Protein AF-A0A5B7JUT3-F1 (afdb_monomer)

Radius of gyration: 15.67 Å; Cα contacts (8 Å, |Δi|>4): 116; chains: 1; bounding box: 44×39×38 Å

Foldseek 3Di:
DPDPDFPAPDDDDDFWWFWWADPVPRDIDIDSRDDTPAFDQDPVPRDTIYGHDTHHDPPPPPPPPDD

InterPro domains:
  IPR033446 Zinc finger domain-containing protein 24, 3CxxC-type zinc finger [PF17180] (14-54)

Solvent-accessible surface area (backbone atoms only — not comparable to full-atom values): 4372 Å² total; per-residue (Å²): 130,85,78,78,81,81,69,34,81,38,84,56,97,59,69,20,35,22,35,36,60,38,88,88,76,75,49,72,53,75,40,70,84,27,50,47,64,48,64,47,68,40,92,88,74,73,42,83,34,48,34,81,40,56,47,69,80,78,79,78,80,78,78,79,79,81,130

Sequence (67 aa):
MPTQKKLTPYQGKRRAFGHFYCEECDKEWTSANSWANCYQICRDCDTCVYPYKQVRKRLKVVVRIGI

Structure (mmCIF, N/CA/C/O backbone):
data_AF-A0A5B7JUT3-F1
#
_entry.id   AF-A0A5B7JUT3-F1
#
loop_
_atom_site.group_PDB
_atom_site.id
_atom_site.type_symbol
_atom_site.label_atom_id
_atom_site.label_alt_id
_atom_site.label_comp_id
_atom_site.label_asym_id
_atom_site.label_entity_id
_atom_site.label_seq_id
_atom_site.pdbx_PDB_ins_code
_atom_site.Cartn_x
_atom_site.Cartn_y
_atom_site.Cartn_z
_atom_site.occupancy
_atom_site.B_iso_or_equiv
_atom_site.auth_seq_id
_atom_site.auth_comp_id
_atom_site.auth_asym_id
_atom_site.auth_atom_id
_atom_site.pdbx_PDB_model_num
ATOM 1 N N . MET A 1 1 ? -6.264 22.871 -15.237 1.00 47.31 1 MET A N 1
ATOM 2 C CA . MET A 1 1 ? -6.266 21.419 -14.944 1.00 47.31 1 MET A CA 1
ATOM 3 C C . MET A 1 1 ? -5.961 21.261 -13.462 1.00 47.31 1 MET A C 1
ATOM 5 O O . MET A 1 1 ? -4.891 21.714 -13.067 1.00 47.31 1 MET A O 1
ATOM 9 N N . PRO A 1 2 ? -6.869 20.737 -12.622 1.00 60.56 2 PRO A N 1
ATOM 10 C CA . PRO A 1 2 ? -6.557 20.540 -11.211 1.00 60.56 2 PRO A CA 1
ATOM 11 C C . PRO A 1 2 ? -5.412 19.529 -11.095 1.00 60.56 2 PRO A C 1
ATOM 13 O O . PRO A 1 2 ? -5.432 18.476 -11.734 1.00 60.56 2 PRO A O 1
ATOM 16 N N . THR A 1 3 ? -4.378 19.875 -10.333 1.00 68.75 3 THR A N 1
ATOM 17 C CA . THR A 1 3 ? -3.257 18.978 -10.062 1.00 68.75 3 THR A CA 1
ATOM 18 C C . THR A 1 3 ? -3.783 17.776 -9.282 1.00 68.75 3 THR A C 1
ATOM 20 O O . THR A 1 3 ? -4.422 17.912 -8.242 1.00 68.75 3 THR A O 1
ATOM 23 N N . GLN A 1 4 ? -3.572 16.577 -9.819 1.00 71.69 4 GLN A N 1
ATOM 24 C CA . GLN A 1 4 ? -4.048 15.344 -9.203 1.00 71.69 4 GLN A CA 1
ATOM 25 C C . GLN A 1 4 ? -3.426 15.202 -7.802 1.00 71.69 4 GLN A C 1
ATOM 27 O O . GLN A 1 4 ? -2.201 15.265 -7.652 1.00 7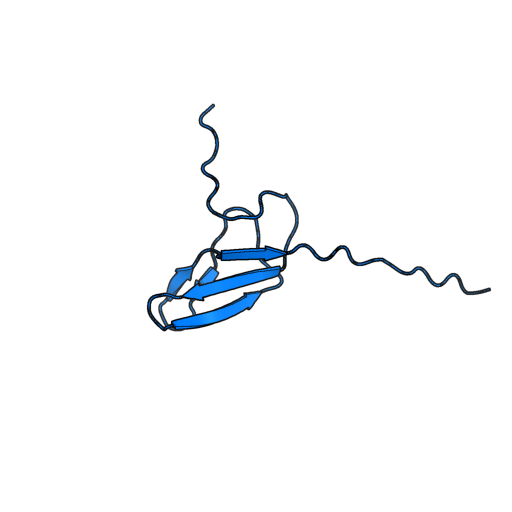1.69 4 GLN A O 1
ATOM 32 N N . LYS A 1 5 ? -4.264 15.060 -6.765 1.00 86.19 5 LYS A N 1
ATOM 33 C CA . LYS A 1 5 ? -3.816 14.927 -5.371 1.00 86.19 5 LYS A CA 1
ATOM 34 C C . LYS A 1 5 ? -2.938 13.678 -5.245 1.00 86.19 5 LYS A C 1
ATOM 36 O O . LYS A 1 5 ? -3.353 12.588 -5.631 1.00 86.19 5 LYS A O 1
ATOM 41 N N . LYS A 1 6 ? -1.722 13.839 -4.719 1.00 92.56 6 LYS A N 1
ATOM 42 C CA . LYS A 1 6 ? -0.792 12.727 -4.474 1.00 92.56 6 LYS A CA 1
ATOM 43 C C . LYS A 1 6 ? -1.264 11.956 -3.242 1.00 92.56 6 LYS A C 1
ATOM 45 O O . LYS A 1 6 ? -1.155 12.470 -2.134 1.00 92.56 6 LYS A O 1
ATOM 50 N N . LEU A 1 7 ? -1.805 10.757 -3.445 1.00 95.31 7 LEU A N 1
ATOM 51 C CA . LEU A 1 7 ? -2.330 9.898 -2.372 1.00 95.31 7 LEU A CA 1
ATOM 52 C C . LEU A 1 7 ? -1.286 8.913 -1.842 1.00 95.31 7 LEU A C 1
ATOM 54 O O . LEU A 1 7 ? -1.454 8.357 -0.765 1.00 95.31 7 LEU A O 1
ATOM 58 N N . THR A 1 8 ? -0.207 8.692 -2.594 1.00 96.75 8 THR A N 1
ATOM 59 C CA . THR A 1 8 ? 0.867 7.777 -2.203 1.00 96.75 8 THR A CA 1
ATOM 60 C C . THR A 1 8 ? 2.252 8.399 -2.412 1.00 96.75 8 THR A C 1
ATOM 62 O O . THR A 1 8 ? 2.407 9.293 -3.253 1.00 96.75 8 THR A O 1
ATOM 65 N N . PRO A 1 9 ? 3.301 7.926 -1.713 1.00 95.06 9 PRO A N 1
ATOM 66 C CA . PRO A 1 9 ? 4.652 8.471 -1.869 1.00 95.06 9 PRO A CA 1
ATOM 67 C C . PRO A 1 9 ? 5.246 8.285 -3.276 1.00 95.06 9 PRO A C 1
ATOM 69 O O . PRO A 1 9 ? 5.978 9.146 -3.763 1.00 95.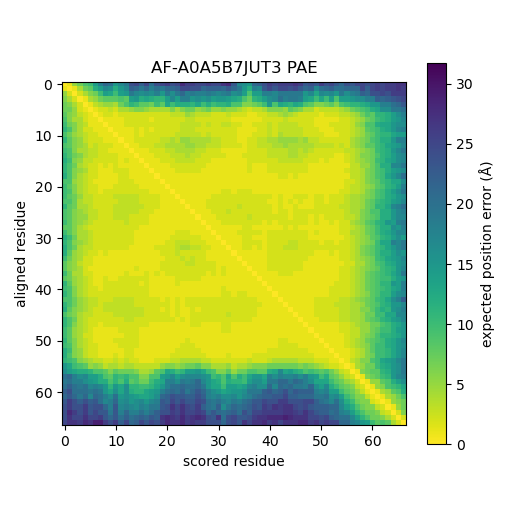06 9 PRO A O 1
ATOM 72 N N . TYR A 1 10 ? 4.942 7.173 -3.956 1.00 95.50 10 TYR A N 1
ATOM 73 C CA . TYR A 1 10 ? 5.425 6.909 -5.314 1.00 95.50 10 TYR A CA 1
ATOM 74 C C . TYR A 1 10 ? 4.423 7.389 -6.368 1.00 95.50 10 TYR A C 1
ATOM 76 O O . TYR A 1 10 ? 3.242 7.073 -6.299 1.00 95.50 10 TYR A O 1
ATOM 84 N N . GLN A 1 11 ? 4.921 8.114 -7.377 1.00 96.19 11 GLN A N 1
ATOM 85 C CA . GLN A 1 11 ? 4.124 8.742 -8.445 1.00 96.19 11 GLN A CA 1
ATOM 86 C C . GLN A 1 11 ? 4.547 8.286 -9.856 1.00 96.19 11 GLN A C 1
ATOM 88 O O . GLN A 1 11 ? 4.331 8.981 -10.847 1.00 96.19 11 GLN A O 1
ATOM 93 N N . GLY A 1 12 ? 5.222 7.137 -9.965 1.00 92.94 12 GLY A N 1
ATOM 94 C CA . GLY A 1 12 ? 5.644 6.594 -11.257 1.00 92.94 12 GLY A CA 1
ATOM 95 C C . GLY A 1 12 ? 4.608 5.662 -11.895 1.00 92.94 12 GLY A C 1
ATOM 96 O O . GLY A 1 12 ? 3.643 5.240 -11.270 1.00 92.94 12 GLY A O 1
ATOM 97 N N . LYS A 1 13 ? 4.840 5.306 -13.163 1.00 93.25 13 LYS A N 1
ATOM 98 C CA . LYS A 1 13 ? 3.901 4.520 -13.990 1.00 93.25 13 LYS A CA 1
ATOM 99 C C . LYS A 1 13 ? 4.059 2.995 -13.892 1.00 93.25 13 LYS A C 1
ATOM 101 O O . LYS A 1 13 ? 3.395 2.275 -14.624 1.00 93.25 13 LYS A O 1
ATOM 106 N N . ARG A 1 14 ? 5.000 2.480 -13.094 1.00 93.62 14 ARG A N 1
ATOM 107 C CA . ARG A 1 14 ? 5.278 1.033 -12.988 1.00 93.62 14 ARG A CA 1
ATOM 108 C C . ARG A 1 14 ? 4.967 0.540 -11.582 1.00 93.62 14 ARG A C 1
ATOM 110 O O . ARG A 1 14 ? 4.982 1.328 -10.647 1.00 93.62 14 ARG A O 1
ATOM 117 N N . ARG A 1 15 ? 4.781 -0.773 -11.435 1.00 95.25 15 ARG A N 1
ATOM 118 C CA . ARG A 1 15 ? 4.667 -1.412 -10.119 1.00 95.25 15 ARG A CA 1
ATOM 119 C C . ARG A 1 15 ? 5.870 -1.106 -9.226 1.00 95.25 15 ARG A C 1
ATOM 121 O O . ARG A 1 15 ? 7.010 -1.031 -9.700 1.00 95.25 15 ARG A O 1
ATOM 128 N N . ALA A 1 16 ? 5.595 -0.985 -7.937 1.00 96.12 16 ALA A N 1
ATOM 129 C CA . ALA A 1 16 ? 6.565 -0.870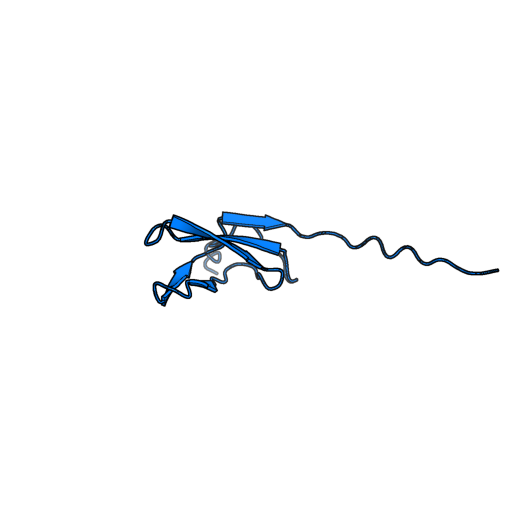 -6.861 1.00 96.12 16 ALA A CA 1
ATOM 130 C C . ALA A 1 16 ? 6.207 -1.848 -5.732 1.00 96.12 16 ALA A C 1
ATOM 132 O O . ALA A 1 16 ? 5.082 -2.342 -5.652 1.00 96.12 16 ALA A O 1
ATOM 133 N N . PHE A 1 17 ? 7.162 -2.109 -4.842 1.00 97.25 17 PHE A N 1
ATOM 134 C CA . PHE A 1 17 ? 6.881 -2.779 -3.577 1.00 97.25 17 PHE A CA 1
ATOM 135 C C . PHE A 1 17 ? 6.273 -1.764 -2.613 1.00 97.25 17 PHE A C 1
ATOM 137 O O . PHE A 1 17 ? 6.950 -0.804 -2.256 1.00 97.25 17 PHE A O 1
ATOM 144 N N . GLY A 1 18 ? 5.013 -1.946 -2.234 1.00 97.81 18 GLY A N 1
ATOM 145 C CA . GLY A 1 18 ? 4.331 -1.133 -1.228 1.00 97.81 18 GLY A CA 1
ATOM 146 C C . GLY A 1 18 ? 4.417 -1.768 0.156 1.00 97.81 18 GLY A C 1
ATOM 147 O O . GLY A 1 18 ? 4.314 -2.989 0.258 1.00 97.81 18 GLY A O 1
ATOM 148 N N . HIS A 1 19 ? 4.583 -0.944 1.185 1.00 98.56 19 HIS A N 1
ATOM 149 C CA . HIS A 1 19 ? 4.395 -1.291 2.593 1.00 98.56 19 HIS A CA 1
ATOM 150 C C . HIS A 1 19 ? 3.114 -0.618 3.079 1.00 98.56 19 HIS A C 1
ATOM 152 O O . HIS A 1 19 ? 2.913 0.571 2.816 1.00 98.56 19 HIS A O 1
ATOM 158 N N . PHE A 1 20 ? 2.261 -1.385 3.740 1.00 98.62 20 PHE A N 1
ATOM 159 C CA . PHE A 1 20 ? 0.922 -0.995 4.159 1.00 98.62 20 PHE A CA 1
ATOM 160 C C . PHE A 1 20 ? 0.781 -1.256 5.649 1.00 98.62 20 PHE A C 1
ATOM 162 O O . PHE A 1 20 ? 1.264 -2.279 6.124 1.00 98.62 20 PHE A O 1
ATOM 169 N N . TYR A 1 21 ? 0.103 -0.356 6.348 1.00 98.62 21 TYR A N 1
ATOM 170 C CA . TYR A 1 21 ? -0.227 -0.487 7.760 1.00 98.62 21 TYR A CA 1
ATOM 171 C C . TYR A 1 21 ? -1.702 -0.131 7.926 1.00 98.62 21 TYR A C 1
ATOM 173 O O . TYR A 1 21 ? -2.133 0.925 7.462 1.00 98.62 21 TYR A O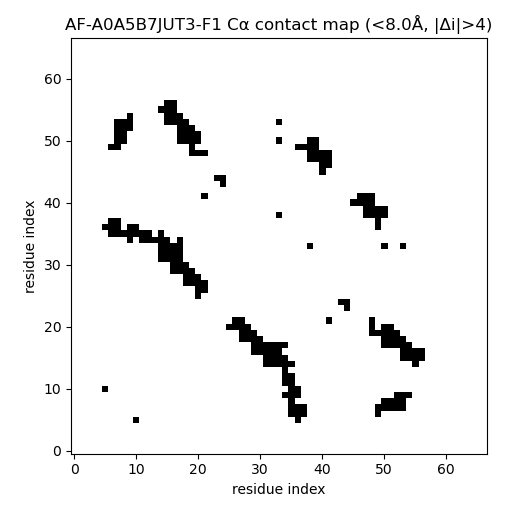 1
ATOM 181 N N . CYS A 1 22 ? -2.481 -1.044 8.498 1.00 98.62 22 CYS A N 1
ATOM 182 C CA . CYS A 1 22 ? -3.893 -0.826 8.779 1.00 98.62 22 CYS A CA 1
ATOM 183 C C . CYS A 1 22 ? -4.043 -0.339 10.219 1.00 98.62 22 CYS A C 1
ATOM 185 O O . CYS A 1 22 ? -3.803 -1.104 11.145 1.00 98.62 22 CYS A O 1
ATOM 187 N N . GLU A 1 23 ? -4.483 0.906 10.393 1.00 97.88 23 GLU A N 1
ATOM 188 C CA . GLU A 1 23 ? -4.695 1.517 11.715 1.00 97.88 23 GLU A CA 1
ATOM 189 C C . GLU A 1 23 ? -5.875 0.894 12.488 1.00 97.88 23 GLU A C 1
ATOM 191 O O . GLU A 1 23 ? -5.991 1.091 13.689 1.00 97.88 23 GLU A O 1
ATOM 196 N N . GLU A 1 24 ? -6.753 0.134 11.822 1.00 98.06 24 GLU A N 1
ATOM 197 C CA . GLU A 1 24 ? -7.918 -0.495 12.464 1.00 98.06 24 GLU A CA 1
ATOM 198 C C . GLU A 1 24 ? -7.587 -1.828 13.156 1.00 98.06 24 GLU A C 1
ATOM 200 O O . GLU A 1 24 ? -8.207 -2.166 14.160 1.00 98.06 24 GLU A O 1
ATOM 205 N N . CYS A 1 25 ? -6.640 -2.606 12.618 1.00 98.25 25 CYS A N 1
ATOM 206 C CA . CYS A 1 25 ? -6.259 -3.917 13.171 1.00 98.25 25 CYS A CA 1
ATOM 207 C C . CYS A 1 25 ? -4.765 -4.056 13.479 1.00 98.25 25 CYS A C 1
ATOM 209 O O . CYS A 1 25 ? -4.301 -5.164 13.751 1.00 98.25 25 CYS A O 1
ATOM 211 N N . ASP A 1 26 ? -4.007 -2.965 13.370 1.00 98.12 26 ASP A N 1
ATOM 212 C CA . ASP A 1 26 ? -2.561 -2.891 13.602 1.00 98.12 26 ASP A CA 1
ATOM 213 C C . ASP A 1 26 ? -1.708 -3.856 12.761 1.00 98.12 26 ASP A C 1
ATOM 215 O O . ASP A 1 26 ? -0.534 -4.098 13.054 1.00 98.12 26 ASP A O 1
ATOM 219 N N . LYS A 1 27 ? -2.265 -4.410 11.678 1.00 98.31 27 LYS A N 1
ATOM 220 C CA . LYS A 1 27 ? -1.529 -5.308 10.785 1.00 98.31 27 LYS A CA 1
ATOM 221 C C . LYS A 1 27 ? -0.714 -4.533 9.766 1.00 98.31 27 LYS A C 1
ATOM 223 O O . LYS A 1 27 ? -1.186 -3.585 9.135 1.00 98.31 27 LYS A O 1
ATOM 228 N N . GLU A 1 28 ? 0.492 -5.033 9.531 1.00 98.44 28 GLU A N 1
ATOM 229 C CA . GLU A 1 28 ? 1.394 -4.543 8.500 1.00 98.44 28 GLU A CA 1
ATOM 230 C C . GLU A 1 28 ? 1.649 -5.621 7.442 1.00 98.44 28 GLU A C 1
ATOM 232 O O . GLU A 1 28 ? 1.801 -6.805 7.754 1.00 98.44 28 GLU A O 1
ATOM 237 N N . TRP A 1 29 ? 1.715 -5.227 6.170 1.00 98.62 29 TRP A N 1
ATOM 238 C CA . TRP A 1 29 ? 2.079 -6.138 5.086 1.00 98.62 29 TRP A CA 1
ATOM 239 C C . TRP A 1 29 ? 2.828 -5.438 3.958 1.00 98.62 29 TRP A C 1
ATOM 241 O O . TRP A 1 29 ? 2.878 -4.211 3.842 1.00 98.62 29 TRP A O 1
ATOM 251 N N . THR A 1 30 ? 3.411 -6.252 3.078 1.00 98.00 30 THR A N 1
ATOM 252 C CA . THR A 1 30 ? 4.088 -5.776 1.871 1.00 98.00 30 THR A CA 1
ATOM 253 C C . THR A 1 30 ? 3.508 -6.415 0.616 1.00 98.00 30 THR A C 1
ATOM 255 O O . THR A 1 30 ? 3.023 -7.545 0.638 1.00 98.00 30 THR A O 1
ATOM 258 N N . SER A 1 31 ? 3.540 -5.687 -0.503 1.00 97.25 31 SER A N 1
ATOM 259 C CA . SER A 1 31 ? 3.033 -6.178 -1.788 1.00 97.25 31 SER A CA 1
ATOM 260 C C . SER A 1 31 ? 3.856 -5.661 -2.963 1.00 97.25 31 SER A C 1
ATOM 262 O O . SER A 1 31 ? 4.057 -4.458 -3.109 1.00 97.25 31 SER A O 1
ATOM 264 N N . ALA A 1 32 ? 4.285 -6.562 -3.853 1.00 95.94 32 ALA A N 1
ATOM 265 C CA . ALA A 1 32 ? 4.979 -6.220 -5.102 1.00 95.94 32 ALA A CA 1
ATOM 266 C C . ALA A 1 32 ? 4.058 -5.590 -6.168 1.00 95.94 32 ALA A C 1
ATOM 268 O O . ALA A 1 32 ? 4.535 -5.086 -7.187 1.00 95.94 32 ALA A O 1
ATOM 269 N N . ASN A 1 33 ? 2.738 -5.646 -5.960 1.00 96.19 33 ASN A N 1
ATOM 270 C CA . ASN A 1 33 ? 1.722 -5.137 -6.880 1.00 96.19 33 ASN A CA 1
ATOM 271 C C . ASN A 1 33 ? 1.129 -3.810 -6.389 1.00 96.19 33 ASN A C 1
ATOM 273 O O . ASN A 1 33 ? -0.083 -3.612 -6.399 1.00 96.19 33 ASN A O 1
ATOM 277 N N . SER A 1 34 ? 1.985 -2.909 -5.910 1.00 97.81 34 SER A N 1
ATOM 278 C CA . SER A 1 34 ? 1.575 -1.564 -5.520 1.00 97.81 34 SER A CA 1
ATOM 279 C C . SER A 1 34 ? 1.746 -0.591 -6.692 1.00 97.81 34 SER A C 1
ATOM 281 O O . SER A 1 34 ? 2.746 -0.648 -7.416 1.00 97.81 34 SER A O 1
ATOM 283 N N . TRP A 1 35 ? 0.773 0.305 -6.870 1.00 96.88 35 TRP A N 1
ATOM 284 C CA . TRP A 1 35 ? 0.729 1.324 -7.925 1.00 96.88 35 TRP A CA 1
ATOM 285 C C . TRP A 1 35 ? 0.618 2.726 -7.318 1.00 96.88 35 TRP A C 1
ATOM 287 O O . TRP A 1 35 ? 0.232 2.884 -6.159 1.00 96.88 35 TRP A O 1
ATOM 297 N N . ALA A 1 36 ? 0.998 3.751 -8.081 1.00 96.50 36 ALA A N 1
ATOM 298 C CA . ALA A 1 36 ? 0.833 5.137 -7.656 1.00 96.50 36 ALA A CA 1
ATOM 299 C C . ALA A 1 36 ? -0.655 5.474 -7.471 1.00 96.50 36 ALA A C 1
ATOM 301 O O . ALA A 1 36 ? -1.461 5.174 -8.348 1.00 96.50 36 ALA A O 1
ATOM 302 N N . ASN A 1 37 ? -0.992 6.135 -6.362 1.00 96.38 37 ASN A N 1
ATOM 303 C CA . ASN A 1 37 ? -2.344 6.593 -6.024 1.00 96.38 37 ASN A CA 1
ATOM 304 C C . ASN A 1 37 ? -3.405 5.479 -5.917 1.00 96.38 37 ASN A C 1
ATOM 306 O O . ASN A 1 37 ? -4.594 5.762 -6.033 1.00 96.38 37 ASN A O 1
ATOM 310 N N . CYS A 1 38 ? -2.994 4.233 -5.665 1.00 97.06 38 CYS A N 1
ATOM 311 C CA . CYS A 1 38 ? -3.899 3.104 -5.438 1.00 97.06 38 CYS A CA 1
ATOM 312 C C . CYS A 1 38 ? -3.733 2.543 -4.020 1.00 97.06 38 CYS A C 1
ATOM 314 O O . CYS A 1 38 ? -2.608 2.400 -3.534 1.00 97.06 38 CYS A O 1
ATOM 316 N N . TYR A 1 39 ? -4.852 2.185 -3.391 1.00 98.00 39 TYR A N 1
ATOM 317 C CA . TYR A 1 39 ? -4.898 1.465 -2.119 1.00 98.00 39 TYR A CA 1
ATOM 318 C C . TYR A 1 39 ? -4.905 -0.061 -2.336 1.00 98.00 39 TYR A C 1
ATOM 320 O O . TYR A 1 39 ? -5.027 -0.545 -3.464 1.00 98.00 39 TYR A O 1
ATOM 328 N N . GLN A 1 40 ? -4.772 -0.823 -1.252 1.00 98.50 40 GLN A N 1
ATOM 329 C CA . GLN A 1 40 ? -5.157 -2.236 -1.174 1.00 98.50 40 GLN A CA 1
ATOM 330 C C . GLN A 1 40 ? -6.166 -2.421 -0.040 1.00 98.50 40 GLN A C 1
ATOM 332 O O . GLN A 1 40 ? -6.189 -1.629 0.898 1.00 98.50 40 GLN A O 1
ATOM 337 N N . ILE A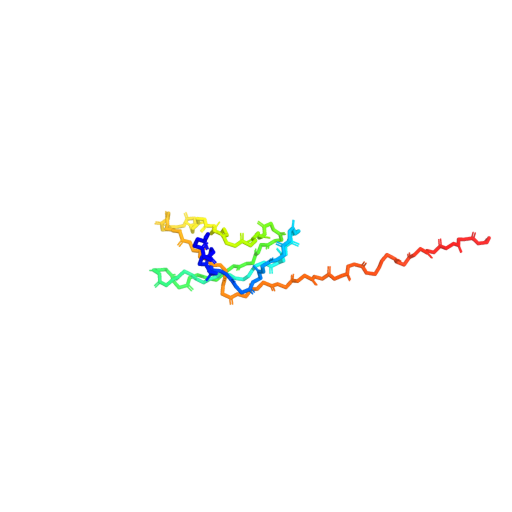 1 41 ? -7.005 -3.448 -0.143 1.00 98.44 41 ILE A N 1
ATOM 338 C CA . ILE A 1 41 ? -7.987 -3.766 0.895 1.00 98.44 41 ILE A CA 1
ATOM 339 C C . ILE A 1 41 ? -7.300 -4.590 1.988 1.00 98.44 41 ILE A C 1
ATOM 341 O O . ILE A 1 41 ? -6.625 -5.580 1.685 1.00 98.44 41 ILE A O 1
ATOM 345 N N . CYS A 1 42 ? -7.451 -4.173 3.247 1.00 98.56 42 CYS A N 1
ATOM 346 C CA . CYS A 1 42 ? -7.054 -4.990 4.391 1.00 98.56 42 CYS A CA 1
ATOM 347 C C . CYS A 1 42 ? -7.974 -6.211 4.477 1.00 98.56 42 CYS A C 1
ATOM 349 O O . CYS A 1 42 ? -9.186 -6.054 4.515 1.00 98.56 42 CYS A O 1
ATOM 351 N N . ARG A 1 43 ? -7.415 -7.424 4.527 1.00 97.69 43 ARG A N 1
ATOM 352 C CA . ARG A 1 43 ? -8.212 -8.664 4.462 1.00 97.69 43 ARG A CA 1
ATOM 353 C C . ARG A 1 43 ? -9.072 -8.936 5.694 1.00 97.69 43 ARG A C 1
ATOM 355 O O . ARG A 1 43 ? -9.972 -9.757 5.608 1.00 97.69 43 ARG A O 1
ATOM 362 N N . ASP A 1 44 ? -8.747 -8.318 6.823 1.00 97.94 44 ASP A N 1
ATOM 363 C CA . ASP A 1 44 ? -9.467 -8.528 8.080 1.00 97.94 44 ASP A CA 1
ATOM 364 C C . ASP A 1 44 ? -10.526 -7.451 8.334 1.00 97.94 44 ASP A C 1
ATOM 366 O O . ASP A 1 44 ? -11.541 -7.734 8.959 1.00 97.94 44 ASP A O 1
ATOM 370 N N . CYS A 1 45 ? -10.288 -6.228 7.849 1.00 98.25 45 CYS A N 1
ATOM 371 C CA . CYS A 1 45 ? -11.154 -5.073 8.102 1.00 98.25 45 CYS A CA 1
ATOM 372 C C . CYS A 1 45 ? -11.978 -4.630 6.885 1.00 98.25 45 CYS A C 1
ATOM 374 O O . CYS A 1 45 ? -12.828 -3.758 7.013 1.00 98.25 45 CYS A O 1
ATOM 376 N N . ASP A 1 46 ? -11.661 -5.127 5.687 1.00 98.06 46 ASP A N 1
ATOM 377 C CA . ASP A 1 46 ? -12.209 -4.661 4.404 1.00 98.06 46 ASP A CA 1
ATOM 378 C C . ASP A 1 46 ? -12.045 -3.145 4.130 1.00 98.06 46 ASP A C 1
ATOM 380 O O . ASP A 1 46 ? -12.680 -2.571 3.243 1.00 98.06 46 ASP A O 1
ATOM 384 N N . THR A 1 47 ? -11.119 -2.486 4.836 1.00 98.06 47 THR A N 1
ATOM 385 C CA . THR A 1 47 ? -10.827 -1.050 4.702 1.00 98.06 47 THR A CA 1
ATOM 386 C C . THR A 1 47 ? -9.774 -0.751 3.627 1.00 98.06 47 THR A C 1
ATOM 388 O O . THR A 1 47 ? -8.888 -1.565 3.333 1.00 98.06 47 THR A O 1
ATOM 391 N N . CYS A 1 48 ? -9.851 0.441 3.030 1.00 98.31 48 CYS A N 1
ATOM 392 C CA . CYS A 1 48 ? -8.933 0.900 1.985 1.00 98.31 48 CYS A CA 1
ATOM 393 C C . CYS A 1 48 ? -7.634 1.447 2.593 1.00 98.31 48 CYS A C 1
ATOM 395 O O . CYS A 1 48 ? -7.616 2.552 3.131 1.00 98.31 48 CYS A O 1
ATOM 397 N N . VAL A 1 49 ? -6.520 0.732 2.432 1.00 98.62 49 VAL A N 1
ATOM 398 C CA . VAL A 1 49 ? -5.217 1.126 2.989 1.00 98.62 49 VAL A CA 1
ATOM 399 C C . VAL A 1 49 ? -4.262 1.564 1.884 1.00 98.62 49 VAL A C 1
ATOM 401 O O . VAL A 1 49 ? -3.921 0.797 0.978 1.00 98.62 49 VAL A O 1
ATOM 404 N N . TYR A 1 50 ? -3.805 2.813 1.953 1.00 98.38 50 TYR A N 1
ATOM 405 C CA . TYR A 1 50 ? -2.755 3.317 1.071 1.00 98.38 50 TYR A CA 1
ATOM 406 C C . T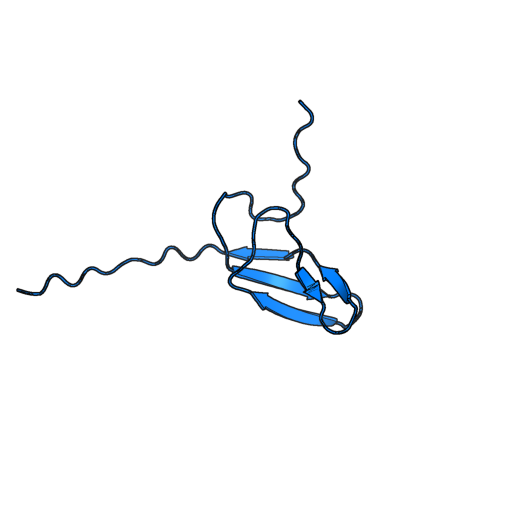YR A 1 50 ? -1.370 2.904 1.584 1.00 98.38 50 TYR A C 1
ATOM 408 O O . TYR A 1 50 ? -1.144 2.851 2.793 1.00 98.38 50 TYR A O 1
ATOM 416 N N . PRO A 1 51 ? -0.408 2.623 0.689 1.00 98.25 51 PRO A N 1
ATOM 417 C CA . PRO A 1 51 ? 0.941 2.295 1.112 1.00 98.25 51 PRO A CA 1
ATOM 418 C C . PRO A 1 51 ? 1.637 3.531 1.692 1.00 98.25 51 PRO A C 1
ATOM 420 O O . PRO A 1 51 ? 1.791 4.547 1.007 1.00 98.25 51 PRO A O 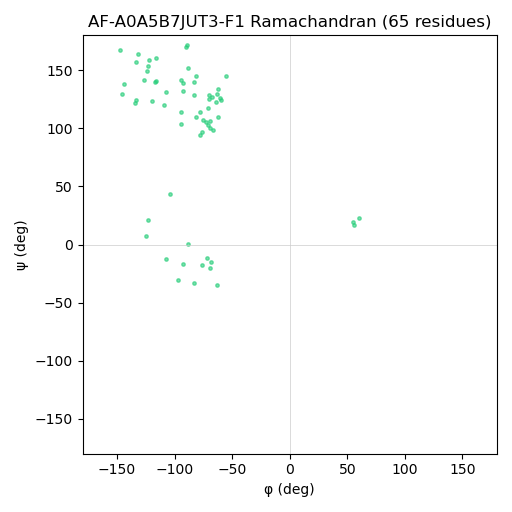1
ATOM 423 N N . TYR A 1 52 ? 2.144 3.418 2.916 1.00 98.19 52 TYR A N 1
ATOM 424 C CA . TYR A 1 52 ? 2.919 4.479 3.564 1.00 98.19 52 TYR A CA 1
ATOM 425 C C . TYR A 1 52 ? 4.356 4.564 3.012 1.00 98.19 52 TYR A C 1
ATOM 427 O O . TYR A 1 52 ? 5.037 5.580 3.153 1.00 98.19 52 TYR A O 1
ATOM 435 N N . LYS A 1 53 ? 4.830 3.511 2.328 1.00 98.06 53 LYS A N 1
ATOM 436 C CA . LYS A 1 53 ? 6.128 3.469 1.639 1.00 98.06 53 LYS A CA 1
ATOM 437 C C . LYS A 1 53 ? 6.025 2.663 0.350 1.00 98.06 53 LYS A C 1
ATOM 439 O O . LYS A 1 53 ? 5.427 1.594 0.332 1.00 98.06 53 LYS A O 1
ATOM 444 N N . GLN A 1 54 ? 6.651 3.141 -0.726 1.00 97.69 54 GLN A N 1
ATOM 445 C CA . GLN A 1 54 ? 6.717 2.431 -2.008 1.00 97.69 54 GLN A CA 1
ATOM 446 C C . GLN A 1 54 ? 8.141 2.455 -2.575 1.00 97.69 54 GLN A C 1
ATOM 448 O O . GLN A 1 54 ? 8.704 3.521 -2.819 1.00 97.69 54 GLN A O 1
ATOM 453 N N . VAL A 1 55 ? 8.728 1.278 -2.809 1.00 95.19 55 VAL A N 1
ATOM 454 C CA . VAL A 1 55 ? 10.117 1.121 -3.257 1.00 95.19 55 VAL A CA 1
ATOM 455 C C . VAL A 1 55 ? 10.165 0.403 -4.600 1.00 95.19 55 VAL A C 1
ATOM 457 O O . VAL A 1 55 ? 9.698 -0.726 -4.754 1.00 95.19 55 VAL A O 1
ATOM 460 N N . ARG A 1 56 ? 10.791 1.031 -5.595 1.00 89.38 56 ARG A N 1
ATOM 461 C CA . ARG A 1 56 ? 11.062 0.389 -6.882 1.00 89.38 56 ARG A CA 1
ATOM 462 C C . ARG A 1 56 ? 12.469 -0.197 -6.868 1.00 89.38 56 ARG A C 1
ATOM 464 O O . ARG A 1 56 ? 13.442 0.531 -7.050 1.00 89.38 56 ARG A O 1
ATOM 471 N N . LYS A 1 57 ? 12.594 -1.519 -6.722 1.00 79.31 57 LYS A N 1
ATOM 472 C CA . LYS A 1 57 ? 13.877 -2.180 -6.988 1.00 79.31 57 LYS A CA 1
ATOM 473 C C . LYS A 1 57 ? 14.130 -2.154 -8.497 1.00 79.31 57 LYS A C 1
ATOM 475 O O . LYS A 1 57 ? 13.358 -2.705 -9.280 1.00 79.31 57 LYS A O 1
ATOM 480 N N . ARG A 1 58 ? 15.203 -1.485 -8.927 1.00 67.88 58 ARG A N 1
ATOM 481 C CA . ARG A 1 58 ? 15.771 -1.721 -10.259 1.00 67.88 58 ARG A CA 1
ATOM 482 C C . ARG A 1 58 ? 16.380 -3.118 -10.216 1.00 67.88 58 ARG A C 1
ATOM 484 O O . ARG A 1 58 ? 17.414 -3.304 -9.584 1.00 67.88 58 ARG A O 1
ATOM 491 N N . LEU A 1 59 ? 15.737 -4.093 -10.852 1.00 64.94 59 LEU A N 1
ATOM 492 C CA . LEU A 1 59 ? 16.401 -5.359 -11.138 1.00 64.94 59 LEU A CA 1
ATOM 493 C C . LEU A 1 59 ? 17.580 -5.028 -12.059 1.00 64.94 59 LEU A C 1
ATOM 495 O O . LEU A 1 59 ? 17.377 -4.596 -13.194 1.00 64.94 59 LEU A O 1
ATOM 499 N N . LYS A 1 60 ? 18.809 -5.146 -11.546 1.00 60.16 60 LYS A N 1
ATOM 500 C CA . LYS A 1 60 ? 19.992 -5.200 -12.401 1.00 60.16 60 LYS A CA 1
ATOM 501 C C . LYS A 1 60 ? 19.898 -6.541 -13.116 1.00 60.16 60 LYS A C 1
ATOM 503 O O . LYS A 1 60 ? 20.158 -7.573 -12.507 1.00 60.16 60 LYS A O 1
ATOM 508 N N . VAL A 1 61 ? 19.438 -6.532 -14.362 1.00 63.28 61 VAL A N 1
ATOM 509 C CA . VAL A 1 61 ? 19.524 -7.716 -15.217 1.00 63.28 61 VAL A CA 1
ATOM 510 C C . VAL A 1 61 ? 21.012 -7.938 -15.461 1.00 63.28 61 VAL A C 1
ATOM 512 O O . VAL A 1 61 ? 21.625 -7.231 -16.254 1.00 63.28 61 VAL A O 1
ATOM 515 N N . VAL A 1 62 ? 21.621 -8.848 -14.702 1.00 65.19 62 VAL A N 1
ATOM 516 C CA . VAL A 1 62 ? 22.989 -9.294 -14.962 1.00 65.19 62 VAL A CA 1
ATOM 517 C C . VAL A 1 62 ? 22.890 -10.276 -16.118 1.00 65.19 62 VAL A 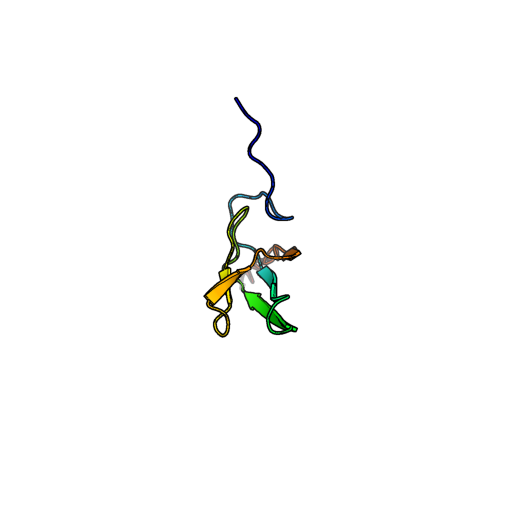C 1
ATOM 519 O O . VAL A 1 62 ? 22.579 -11.448 -15.921 1.00 65.19 62 VAL A O 1
ATOM 522 N N . VAL A 1 63 ? 23.083 -9.780 -17.338 1.00 66.75 63 VAL A N 1
ATOM 523 C CA . VAL A 1 63 ? 23.224 -10.640 -18.512 1.00 66.75 63 VAL A CA 1
ATOM 524 C C . VAL A 1 63 ? 24.582 -11.324 -18.385 1.00 66.75 63 VAL A C 1
ATOM 526 O O . VAL A 1 63 ? 25.619 -10.703 -18.598 1.00 66.75 63 VAL A O 1
ATOM 529 N N . ARG A 1 64 ? 24.589 -12.594 -17.976 1.00 70.38 64 ARG A N 1
ATOM 530 C CA . ARG A 1 64 ? 25.770 -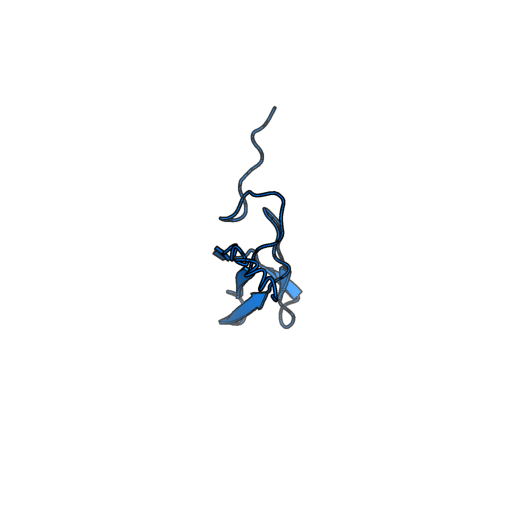13.448 -18.121 1.00 70.38 64 ARG A CA 1
ATOM 531 C C . ARG A 1 64 ? 25.835 -13.860 -19.587 1.00 70.38 64 ARG A C 1
ATOM 533 O O . ARG A 1 64 ? 25.113 -14.759 -20.001 1.00 70.38 64 ARG A O 1
ATOM 540 N N . ILE A 1 65 ? 26.642 -13.149 -20.368 1.00 63.94 65 ILE A N 1
ATOM 541 C CA . ILE A 1 65 ? 27.036 -13.598 -21.703 1.00 63.94 65 ILE A CA 1
ATOM 542 C C . ILE A 1 65 ? 28.019 -14.747 -21.465 1.00 63.94 65 ILE A C 1
ATOM 544 O O . ILE A 1 65 ? 29.120 -14.519 -20.968 1.00 63.94 65 ILE A O 1
ATOM 548 N N . GLY A 1 66 ? 27.567 -15.979 -21.697 1.00 65.56 66 GLY A N 1
ATOM 549 C CA . GLY A 1 66 ? 28.451 -17.140 -21.749 1.00 65.56 66 GLY A CA 1
ATOM 550 C C . GLY A 1 66 ? 29.296 -17.058 -23.016 1.00 65.56 66 GLY A C 1
ATOM 551 O O . GLY A 1 66 ? 28.742 -16.820 -24.089 1.00 65.56 66 GLY A O 1
ATOM 552 N N . ILE A 1 67 ? 30.613 -17.188 -22.852 1.00 65.38 67 ILE A N 1
ATOM 553 C CA . ILE A 1 67 ? 31.566 -17.502 -23.924 1.00 65.38 67 ILE A CA 1
ATOM 554 C C . ILE A 1 67 ? 31.598 -19.022 -24.056 1.00 65.38 67 ILE A C 1
ATOM 556 O O . ILE A 1 67 ? 31.594 -19.676 -22.986 1.00 65.38 67 ILE A O 1
#

Mean predicted aligned error: 6.55 Å

pLDDT: mean 89.77, std 13.62, range [47.31, 98.62]

Secondary structure (DSSP, 8-state):
-PPPP--SS---SS-EEEEEE-TTT--EEEEEEE-TT--EE-TTT--EE--SEEE------------

Organism: Portunus trituberculatus (NCBI:txid210409)

Nearest PDB structures (foldseek):
  4af1-assembly1_A  TM=6.723E-01  e=8.638E-01  Halobacterium salinarum R1
  7aju-assembly1_Db  TM=4.581E-01  e=1.111E+00  Saccharomyces cerevisiae S288C
  6ee8-assembly1_J  TM=3.508E-01  e=2.223E+00  Mycobacterium tuberculosis
  6gqb-assembly1_AR  TM=4.304E-01  e=4.446E+00  Saccharomyces cerevisiae S288C